Protein AF-A0AAP8HUN8-F1 (afdb_monomer)

Structure (mmCIF, N/CA/C/O backbone):
data_AF-A0AAP8HUN8-F1
#
_entry.id   AF-A0AAP8HUN8-F1
#
loop_
_atom_site.group_PDB
_atom_site.id
_atom_site.type_symbol
_atom_site.label_atom_id
_atom_site.label_alt_id
_atom_site.label_comp_id
_atom_site.label_asym_id
_atom_site.label_entity_id
_atom_site.label_seq_id
_atom_site.pdbx_PDB_ins_code
_atom_site.Cartn_x
_atom_site.Cartn_y
_atom_site.Cartn_z
_atom_site.occupancy
_atom_site.B_iso_or_equiv
_atom_site.auth_seq_id
_atom_sit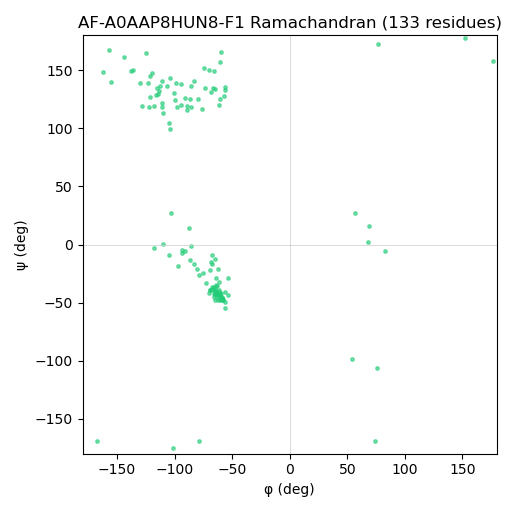e.auth_comp_id
_atom_site.auth_asym_id
_atom_site.auth_atom_id
_atom_site.pdbx_PDB_model_num
ATOM 1 N N . CYS A 1 1 ? 4.956 -9.451 -10.253 1.00 82.62 1 CYS A N 1
ATOM 2 C CA . CYS A 1 1 ? 3.815 -10.378 -10.049 1.00 82.62 1 CYS A CA 1
ATOM 3 C C . CYS A 1 1 ? 4.070 -11.416 -8.952 1.00 82.62 1 CYS A C 1
ATOM 5 O O . CYS A 1 1 ? 3.271 -11.489 -8.029 1.00 82.62 1 CYS A O 1
ATOM 7 N N . GLU A 1 2 ? 5.168 -12.181 -8.997 1.00 84.69 2 GLU A N 1
ATOM 8 C CA . GLU A 1 2 ? 5.462 -13.210 -7.975 1.00 84.69 2 GLU A CA 1
ATOM 9 C C . GLU A 1 2 ? 5.587 -12.654 -6.551 1.00 84.69 2 GLU A C 1
ATOM 11 O O . GLU A 1 2 ? 5.025 -13.237 -5.630 1.00 84.69 2 GLU A O 1
ATOM 16 N N . SER A 1 3 ? 6.245 -11.501 -6.368 1.00 85.62 3 SER A N 1
ATOM 17 C CA . SER A 1 3 ? 6.358 -10.862 -5.047 1.00 85.62 3 SER A CA 1
ATOM 18 C C . SER A 1 3 ? 4.989 -10.541 -4.440 1.00 85.62 3 SER A C 1
ATOM 20 O O . SER A 1 3 ? 4.735 -10.892 -3.294 1.00 85.62 3 SER A O 1
ATOM 22 N N . VAL A 1 4 ? 4.077 -9.960 -5.230 1.00 87.88 4 VAL A N 1
ATOM 23 C CA . VAL A 1 4 ? 2.711 -9.623 -4.788 1.00 87.88 4 VAL A CA 1
ATOM 24 C C . VAL A 1 4 ? 1.916 -10.885 -4.443 1.00 87.88 4 VAL A C 1
ATOM 26 O O . VAL A 1 4 ? 1.221 -10.910 -3.432 1.00 87.88 4 VAL A O 1
ATOM 29 N N . ARG A 1 5 ? 2.064 -11.958 -5.233 1.00 89.75 5 ARG A N 1
ATOM 30 C CA . ARG A 1 5 ? 1.431 -13.254 -4.945 1.00 89.75 5 ARG A CA 1
ATOM 31 C C . ARG A 1 5 ? 1.961 -13.885 -3.657 1.00 89.75 5 ARG A C 1
ATOM 33 O O . ARG A 1 5 ? 1.186 -14.408 -2.878 1.00 89.75 5 ARG A O 1
ATOM 40 N N . ALA A 1 6 ? 3.269 -13.842 -3.417 1.00 89.00 6 ALA A N 1
ATOM 41 C CA . ALA A 1 6 ? 3.839 -14.384 -2.184 1.00 89.00 6 ALA A CA 1
ATOM 42 C C . ALA A 1 6 ? 3.378 -13.589 -0.950 1.00 89.00 6 ALA A C 1
ATOM 44 O O . ALA A 1 6 ? 3.129 -14.156 0.111 1.00 89.00 6 ALA A O 1
ATOM 45 N N . LEU A 1 7 ? 3.240 -12.271 -1.096 1.00 93.12 7 LEU A N 1
ATOM 46 C CA . LEU A 1 7 ? 2.809 -11.400 -0.013 1.00 93.12 7 LEU A CA 1
ATOM 47 C C . LEU A 1 7 ? 1.302 -11.498 0.270 1.00 93.12 7 LEU A C 1
ATOM 49 O O . LEU A 1 7 ? 0.882 -11.223 1.393 1.00 93.12 7 LEU A O 1
ATOM 53 N N . SER A 1 8 ? 0.477 -11.908 -0.699 1.00 91.38 8 SER A N 1
ATOM 54 C CA . SER A 1 8 ? -0.979 -11.952 -0.515 1.00 91.38 8 SER A CA 1
ATOM 55 C C . SER A 1 8 ? -1.425 -12.888 0.601 1.00 91.38 8 SER A C 1
ATOM 57 O O . SER A 1 8 ? -2.398 -12.588 1.292 1.00 91.38 8 SER A O 1
ATOM 59 N N . ASP A 1 9 ? -0.701 -13.981 0.831 1.00 91.62 9 ASP A N 1
ATOM 60 C CA . ASP A 1 9 ? -1.002 -14.927 1.911 1.00 91.62 9 ASP A CA 1
ATOM 61 C C . ASP A 1 9 ? -0.722 -14.304 3.289 1.00 91.62 9 ASP A C 1
ATOM 63 O O . ASP A 1 9 ? -1.506 -14.438 4.236 1.00 91.62 9 ASP A O 1
ATOM 67 N N . ILE A 1 10 ? 0.369 -13.538 3.383 1.00 93.25 10 ILE A N 1
ATOM 68 C CA . ILE A 1 10 ? 0.723 -12.769 4.580 1.00 93.25 10 ILE A CA 1
ATOM 69 C C . ILE A 1 10 ? -0.330 -11.686 4.821 1.00 93.25 10 ILE A C 1
ATOM 71 O O . ILE A 1 10 ? -0.850 -11.574 5.930 1.00 93.25 10 ILE A O 1
ATOM 75 N N . ILE A 1 11 ? -0.698 -10.932 3.782 1.00 94.62 11 ILE A N 1
ATOM 76 C CA . ILE A 1 11 ? -1.738 -9.900 3.863 1.00 94.62 11 ILE A CA 1
ATOM 77 C C . ILE A 1 11 ? -3.061 -10.514 4.321 1.00 94.62 11 ILE A C 1
ATOM 79 O O . ILE A 1 11 ? -3.666 -10.014 5.263 1.00 94.62 11 ILE A O 1
ATOM 83 N N . THR A 1 12 ? -3.476 -11.643 3.749 1.00 94.19 12 THR A N 1
ATOM 84 C CA . THR A 1 12 ? -4.701 -12.350 4.160 1.00 94.19 12 THR A CA 1
ATOM 85 C C . THR A 1 12 ? -4.683 -12.691 5.651 1.00 94.19 12 THR A C 1
ATOM 87 O O . THR A 1 12 ? -5.674 -12.489 6.353 1.00 94.19 12 THR A O 1
ATOM 90 N N . THR A 1 13 ? -3.533 -13.125 6.168 1.00 93.44 13 THR A N 1
ATOM 91 C CA . THR A 1 13 ? -3.358 -13.411 7.598 1.00 93.44 13 THR A CA 1
ATOM 92 C C . THR A 1 13 ? -3.460 -12.143 8.457 1.00 93.44 13 THR A C 1
ATOM 94 O O . THR A 1 13 ? -4.118 -12.157 9.496 1.00 93.44 13 THR A O 1
ATOM 97 N N . VAL A 1 14 ? -2.854 -11.034 8.021 1.00 92.69 14 VAL A N 1
ATOM 98 C CA . VAL A 1 14 ? -2.857 -9.739 8.735 1.00 92.69 14 VAL A CA 1
ATOM 99 C C . VAL A 1 14 ? -4.248 -9.093 8.777 1.00 92.69 14 VAL A C 1
ATOM 101 O O . VAL A 1 14 ? -4.613 -8.462 9.776 1.00 92.69 14 VAL A O 1
ATOM 104 N N . LEU A 1 15 ? -5.027 -9.237 7.702 1.00 93.75 15 LEU A N 1
ATOM 105 C CA . LEU A 1 15 ? -6.380 -8.682 7.594 1.00 93.75 15 LEU A CA 1
ATOM 106 C C . LEU A 1 15 ? -7.419 -9.526 8.343 1.00 93.75 15 LEU A C 1
ATOM 108 O O . LEU A 1 15 ? -8.411 -8.990 8.841 1.00 93.75 15 LEU A O 1
ATOM 112 N N . GLY A 1 16 ? -7.149 -10.822 8.504 1.00 92.81 16 GLY A N 1
ATOM 113 C CA . GLY A 1 16 ? -7.982 -11.747 9.260 1.00 92.81 16 GLY A CA 1
ATOM 114 C C . GLY A 1 16 ? -9.247 -12.183 8.516 1.00 92.81 16 GLY A C 1
ATOM 115 O O . GLY A 1 16 ? -9.613 -11.664 7.466 1.00 92.81 16 GLY A O 1
ATOM 116 N N . ALA A 1 17 ? -9.961 -13.149 9.098 1.00 91.38 17 ALA A N 1
ATOM 117 C CA . ALA A 1 17 ? -11.029 -13.891 8.416 1.00 91.38 17 ALA A CA 1
ATOM 118 C C . ALA A 1 17 ? -12.265 -13.067 8.002 1.00 91.38 17 ALA A C 1
ATOM 120 O O . ALA A 1 17 ? -13.111 -13.567 7.264 1.00 91.38 17 ALA A O 1
ATOM 121 N N . ARG A 1 18 ? -12.414 -11.827 8.488 1.00 93.25 18 ARG A N 1
ATOM 122 C CA . ARG A 1 18 ? -13.561 -10.977 8.131 1.00 93.25 18 ARG A CA 1
ATOM 123 C C . ARG A 1 18 ? -13.377 -10.239 6.806 1.00 93.25 18 ARG A C 1
ATOM 125 O O . ARG A 1 18 ? -14.368 -9.770 6.248 1.00 93.25 18 ARG A O 1
ATOM 132 N N . ILE A 1 19 ? -12.147 -10.152 6.307 1.00 96.75 19 ILE A N 1
ATOM 133 C CA . ILE A 1 19 ? -11.819 -9.413 5.092 1.00 96.75 19 ILE A CA 1
ATOM 134 C C . ILE A 1 19 ? -11.427 -10.398 3.998 1.00 96.75 19 ILE A C 1
ATOM 136 O O . ILE A 1 19 ? -10.489 -11.178 4.142 1.00 96.75 19 ILE A O 1
ATOM 140 N N . CYS A 1 20 ? -12.149 -10.347 2.883 1.00 96.50 20 CYS A N 1
ATOM 141 C CA . CYS A 1 20 ? -11.812 -11.110 1.692 1.00 96.50 20 CYS A CA 1
ATOM 142 C C . CYS A 1 20 ? -10.689 -10.401 0.928 1.00 96.50 20 CYS A C 1
ATOM 144 O O . CYS A 1 20 ? -10.834 -9.234 0.563 1.00 96.50 20 CYS A O 1
ATOM 146 N N . VAL A 1 21 ? -9.589 -11.106 0.662 1.00 97.12 21 VAL A N 1
ATOM 147 C CA . VAL A 1 21 ? -8.484 -10.592 -0.155 1.00 97.12 21 VAL A CA 1
ATOM 148 C C . VAL A 1 21 ? -8.603 -11.145 -1.568 1.00 97.12 21 VAL A C 1
ATOM 150 O O . VAL A 1 21 ? -8.664 -12.356 -1.768 1.00 97.12 21 VAL A O 1
ATOM 153 N N . SER A 1 22 ? -8.642 -10.250 -2.550 1.00 96.94 22 SER A N 1
ATOM 154 C CA . SER A 1 22 ? -8.645 -10.574 -3.976 1.00 96.94 22 SER A CA 1
ATOM 155 C C . SER A 1 22 ? -7.365 -10.048 -4.598 1.00 96.94 22 SER A C 1
ATOM 157 O O . SER A 1 22 ? -6.993 -8.907 -4.344 1.00 96.94 22 SER A O 1
ATOM 159 N N . VAL A 1 23 ? -6.698 -10.854 -5.418 1.00 96.50 23 VAL A N 1
ATOM 160 C CA . VAL A 1 23 ? -5.451 -10.450 -6.072 1.00 96.50 23 VAL A CA 1
ATOM 161 C C . VAL A 1 23 ? -5.561 -10.709 -7.560 1.00 96.50 23 VAL A C 1
ATOM 163 O O . VAL A 1 23 ? -5.725 -11.853 -7.983 1.00 96.50 23 VAL A O 1
ATOM 166 N N . ASN A 1 24 ? -5.441 -9.643 -8.338 1.00 96.62 24 ASN A N 1
ATOM 167 C CA . ASN A 1 24 ? -5.514 -9.675 -9.786 1.00 96.62 24 ASN A CA 1
ATOM 168 C C . ASN A 1 24 ? -4.120 -9.362 -10.327 1.00 96.62 24 ASN A C 1
ATOM 170 O O . ASN A 1 24 ? -3.546 -8.309 -10.054 1.00 96.62 24 ASN A O 1
ATOM 174 N N . LEU A 1 25 ? -3.548 -10.317 -11.052 1.00 94.81 25 LEU A N 1
ATOM 175 C CA . LEU A 1 25 ? -2.207 -10.210 -11.615 1.00 94.81 25 LEU A CA 1
ATOM 176 C C . LEU A 1 25 ? -2.300 -10.362 -13.133 1.00 94.81 25 LEU A C 1
ATOM 178 O O . LEU A 1 25 ? -3.105 -11.170 -13.598 1.00 94.81 25 LEU A O 1
ATOM 182 N N . PRO A 1 26 ? -1.459 -9.652 -13.897 1.00 93.50 26 PRO A N 1
ATOM 183 C CA . PRO A 1 26 ? -1.386 -9.845 -15.331 1.00 93.50 26 PRO A CA 1
ATOM 184 C C . PRO A 1 26 ? -0.751 -11.206 -15.629 1.00 93.50 26 PRO A C 1
ATOM 186 O O . PRO A 1 26 ? 0.106 -11.684 -14.876 1.00 93.50 26 PRO A O 1
ATOM 189 N N . ASP A 1 27 ? -1.136 -11.801 -16.757 1.00 88.88 27 ASP A N 1
ATOM 190 C CA . ASP A 1 27 ? -0.561 -13.069 -17.223 1.00 88.88 27 ASP A CA 1
ATOM 191 C C . ASP A 1 27 ? 0.932 -12.925 -17.556 1.00 88.88 27 ASP A C 1
ATOM 193 O O . ASP A 1 27 ? 1.730 -13.833 -17.321 1.00 88.88 27 ASP A O 1
ATOM 197 N N . ALA A 1 28 ? 1.321 -11.760 -18.084 1.00 89.81 28 ALA A N 1
ATOM 198 C CA . ALA A 1 28 ? 2.706 -11.439 -18.392 1.00 89.81 28 ALA A CA 1
ATOM 199 C C . ALA A 1 28 ? 3.432 -10.861 -17.161 1.00 89.81 28 ALA A C 1
ATOM 201 O O . ALA A 1 28 ? 2.889 -9.993 -16.470 1.00 89.81 28 ALA A O 1
ATOM 202 N N . PRO A 1 29 ? 4.679 -11.285 -16.880 1.00 88.25 29 PRO A N 1
ATOM 203 C CA . PRO A 1 29 ? 5.459 -10.706 -15.799 1.00 88.25 29 PRO A CA 1
ATOM 204 C C . PRO A 1 29 ? 5.814 -9.248 -16.106 1.00 88.25 29 PRO A C 1
ATOM 206 O O . PRO A 1 29 ? 6.286 -8.927 -17.194 1.00 88.25 29 PRO A O 1
ATOM 209 N N . LEU A 1 30 ? 5.647 -8.384 -15.105 1.00 92.44 30 LEU A N 1
ATOM 210 C CA . LEU A 1 30 ? 6.082 -6.989 -15.146 1.00 92.44 30 LEU A CA 1
ATOM 211 C C . LEU A 1 30 ? 7.359 -6.832 -14.306 1.00 92.44 30 LEU A C 1
ATOM 213 O O . LEU A 1 30 ? 7.267 -6.815 -13.073 1.00 92.44 30 LEU A O 1
ATOM 217 N N . PRO A 1 31 ? 8.550 -6.801 -14.932 1.00 90.12 31 PRO A N 1
ATOM 218 C CA . PRO A 1 31 ? 9.800 -6.608 -14.213 1.00 90.12 31 PRO A CA 1
ATOM 219 C C . PRO A 1 31 ? 9.930 -5.154 -13.751 1.00 90.12 31 PRO A C 1
ATOM 221 O O . PRO A 1 31 ? 9.692 -4.222 -14.514 1.00 90.12 31 PRO A O 1
ATOM 224 N N . VAL A 1 32 ? 10.342 -4.975 -12.499 1.00 90.31 32 VAL A N 1
ATOM 225 C CA . VAL A 1 32 ? 10.601 -3.672 -11.875 1.00 90.31 32 VAL A CA 1
ATOM 226 C C . VAL A 1 32 ? 11.897 -3.741 -11.075 1.00 90.31 32 VAL A C 1
ATOM 228 O O . VAL A 1 32 ? 12.254 -4.806 -10.566 1.00 90.31 32 VAL A O 1
ATOM 231 N N . LEU A 1 33 ? 12.595 -2.612 -10.958 1.00 90.31 33 LEU A N 1
ATOM 232 C CA . LEU A 1 33 ? 13.800 -2.482 -10.142 1.00 90.31 33 LEU A CA 1
ATOM 233 C C . LEU A 1 33 ? 13.459 -1.702 -8.869 1.00 90.31 33 LEU A C 1
ATOM 235 O O . LEU A 1 33 ? 13.268 -0.494 -8.923 1.00 90.31 33 LEU A O 1
ATOM 239 N N . LEU A 1 34 ? 13.352 -2.398 -7.738 1.00 91.50 34 LEU A N 1
ATOM 240 C CA . LEU A 1 34 ? 13.034 -1.811 -6.433 1.00 91.50 34 LEU A CA 1
ATOM 241 C C . LEU A 1 34 ? 13.520 -2.713 -5.291 1.00 91.50 34 LEU A C 1
ATOM 243 O O . LEU A 1 34 ? 13.853 -3.882 -5.508 1.00 91.50 34 LEU A O 1
ATOM 247 N N . ASP A 1 35 ? 13.530 -2.187 -4.066 1.00 92.69 35 ASP A N 1
ATOM 248 C CA . ASP A 1 35 ? 13.767 -2.990 -2.865 1.00 92.69 35 ASP A CA 1
ATOM 249 C C . ASP A 1 35 ? 12.508 -3.793 -2.504 1.00 92.69 35 ASP A C 1
ATOM 251 O O . ASP A 1 35 ? 11.459 -3.240 -2.165 1.00 92.69 35 ASP A O 1
ATOM 255 N N . ARG A 1 36 ? 12.620 -5.124 -2.561 1.00 91.75 36 ARG A N 1
ATOM 256 C CA . ARG A 1 36 ? 11.511 -6.038 -2.268 1.00 91.75 36 ARG A CA 1
ATOM 257 C C . ARG A 1 36 ? 10.983 -5.903 -0.838 1.00 91.75 36 ARG A C 1
ATOM 259 O O . ARG A 1 36 ? 9.776 -5.957 -0.639 1.00 91.75 36 ARG A O 1
ATOM 266 N N . THR A 1 37 ? 11.858 -5.717 0.145 1.00 92.38 37 THR A N 1
ATOM 267 C CA . THR A 1 37 ? 11.463 -5.604 1.557 1.00 92.38 37 THR A CA 1
ATOM 268 C C . THR A 1 37 ? 10.674 -4.319 1.792 1.00 92.38 37 THR A C 1
ATOM 270 O O . THR A 1 37 ? 9.699 -4.308 2.549 1.00 92.38 37 THR A O 1
ATOM 273 N N . GLN A 1 38 ? 11.067 -3.231 1.123 1.00 94.25 38 GLN A N 1
ATOM 274 C CA . GLN A 1 38 ? 10.326 -1.973 1.193 1.00 94.25 38 GLN A CA 1
ATOM 275 C C . GLN A 1 38 ? 8.965 -2.069 0.493 1.00 94.25 38 GLN A C 1
ATOM 277 O O . GLN A 1 38 ? 7.982 -1.577 1.047 1.00 94.25 38 GLN A O 1
ATOM 282 N N . LEU A 1 39 ? 8.875 -2.766 -0.647 1.00 94.44 39 LEU A N 1
ATOM 283 C CA . LEU A 1 39 ? 7.589 -3.055 -1.293 1.00 94.44 39 LEU A CA 1
ATOM 284 C C . LEU A 1 39 ? 6.656 -3.842 -0.364 1.00 94.44 39 LEU A C 1
ATOM 286 O O . LEU A 1 39 ? 5.494 -3.468 -0.204 1.00 94.44 39 LEU A O 1
ATOM 290 N N . ASP A 1 40 ? 7.166 -4.899 0.271 1.00 94.69 40 ASP A N 1
ATOM 291 C CA . ASP A 1 40 ? 6.372 -5.734 1.173 1.00 94.69 40 ASP A CA 1
ATOM 292 C C . ASP A 1 40 ? 5.854 -4.914 2.366 1.00 94.69 40 ASP A C 1
ATOM 294 O O . ASP A 1 40 ? 4.670 -4.963 2.706 1.00 94.69 40 ASP A O 1
ATOM 298 N N . THR A 1 41 ? 6.719 -4.078 2.947 1.00 94.12 41 THR A N 1
ATOM 299 C CA . THR A 1 41 ? 6.356 -3.162 4.039 1.00 94.12 41 THR A CA 1
ATOM 300 C C . THR A 1 41 ? 5.300 -2.145 3.601 1.00 94.12 41 THR A C 1
ATOM 302 O O . THR A 1 41 ? 4.338 -1.898 4.330 1.00 94.12 41 THR A O 1
ATOM 305 N N . ALA A 1 42 ? 5.444 -1.572 2.404 1.00 95.19 42 ALA A N 1
ATOM 306 C CA . ALA A 1 42 ? 4.498 -0.605 1.864 1.00 95.19 42 ALA A CA 1
ATOM 307 C C . ALA A 1 42 ? 3.106 -1.226 1.669 1.00 95.19 42 ALA A C 1
ATOM 309 O O . ALA A 1 42 ? 2.112 -0.667 2.133 1.00 95.19 42 ALA A O 1
ATOM 310 N N . LEU A 1 43 ? 3.030 -2.413 1.062 1.00 95.88 43 LEU A N 1
ATOM 311 C CA . LEU A 1 43 ? 1.765 -3.117 0.849 1.00 95.88 43 LEU A CA 1
ATOM 312 C C . LEU A 1 43 ? 1.104 -3.540 2.166 1.00 95.88 43 LEU A C 1
ATOM 314 O O . LEU A 1 43 ? -0.111 -3.402 2.297 1.00 95.88 43 LEU A O 1
ATOM 318 N N . ILE A 1 44 ? 1.877 -3.977 3.167 1.00 95.06 44 ILE A N 1
ATOM 319 C CA . ILE A 1 44 ? 1.346 -4.275 4.507 1.00 95.06 44 ILE A CA 1
ATOM 320 C C . ILE A 1 44 ? 0.771 -3.013 5.161 1.00 95.06 44 ILE A C 1
ATOM 322 O O . ILE A 1 44 ? -0.333 -3.061 5.702 1.00 95.06 44 ILE A O 1
ATOM 326 N N . ASN A 1 45 ? 1.472 -1.877 5.089 1.00 94.50 45 ASN A N 1
ATOM 327 C CA . ASN A 1 45 ? 0.990 -0.613 5.651 1.00 94.50 45 ASN A CA 1
ATOM 328 C C . ASN A 1 45 ? -0.336 -0.172 5.015 1.00 94.50 45 ASN A C 1
ATOM 330 O O . ASN A 1 45 ? -1.254 0.240 5.729 1.00 94.50 45 ASN A O 1
ATOM 334 N N . ILE A 1 46 ? -0.455 -0.282 3.688 1.00 95.56 46 ILE A N 1
ATOM 335 C CA . ILE A 1 46 ? -1.701 0.041 2.982 1.00 95.56 46 ILE A CA 1
ATOM 336 C C . ILE A 1 46 ? -2.806 -0.946 3.379 1.00 95.56 46 ILE A C 1
ATOM 338 O O . ILE A 1 46 ? -3.910 -0.524 3.712 1.00 95.56 46 ILE A O 1
ATOM 342 N N . ALA A 1 47 ? -2.506 -2.246 3.429 1.00 95.31 47 ALA A N 1
ATOM 343 C CA . ALA A 1 47 ? -3.473 -3.275 3.797 1.00 95.31 47 ALA A CA 1
ATOM 344 C C . ALA A 1 47 ? -4.004 -3.090 5.233 1.00 95.31 47 ALA A C 1
ATOM 346 O O . ALA A 1 47 ? -5.206 -3.186 5.468 1.00 95.31 47 ALA A O 1
ATOM 347 N N . VAL A 1 48 ? -3.139 -2.765 6.198 1.00 93.38 48 VAL A N 1
ATOM 348 C CA . VAL A 1 48 ? -3.556 -2.460 7.578 1.00 93.38 48 VAL A CA 1
ATOM 349 C C . VAL A 1 48 ? -4.479 -1.242 7.617 1.00 93.38 48 VAL A C 1
ATOM 351 O O . VAL A 1 48 ? -5.486 -1.267 8.321 1.00 93.38 48 VAL A O 1
ATOM 354 N N . ASN A 1 49 ? -4.189 -0.199 6.836 1.00 93.81 49 ASN A N 1
ATOM 355 C CA . ASN A 1 49 ? -5.078 0.958 6.739 1.00 9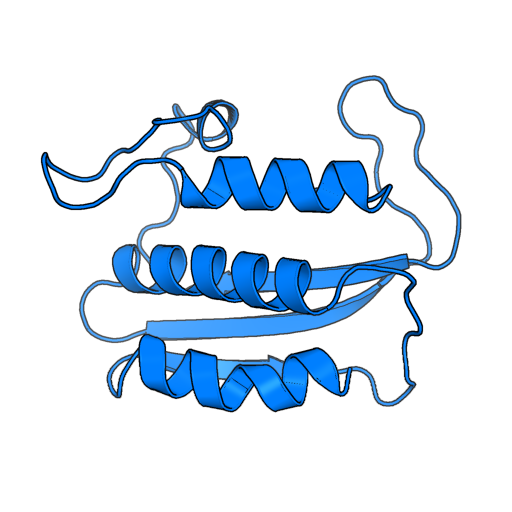3.81 49 ASN A CA 1
ATOM 356 C C . ASN A 1 49 ? -6.435 0.600 6.120 1.00 93.81 49 ASN A C 1
ATOM 358 O O . ASN A 1 49 ? -7.454 1.034 6.649 1.00 93.81 49 ASN A O 1
ATOM 362 N N . ALA A 1 50 ? -6.453 -0.234 5.080 1.00 95.06 50 ALA A N 1
ATOM 363 C CA . ALA A 1 50 ? -7.681 -0.753 4.486 1.00 95.06 50 ALA A CA 1
ATOM 364 C C . ALA A 1 50 ? -8.518 -1.561 5.493 1.00 95.06 50 ALA A C 1
ATOM 366 O O . ALA A 1 50 ? -9.726 -1.365 5.592 1.00 95.06 50 ALA A O 1
ATOM 367 N N . ARG A 1 51 ? -7.889 -2.427 6.303 1.00 93.94 51 ARG A N 1
ATOM 368 C CA . ARG A 1 51 ? -8.583 -3.142 7.390 1.00 93.94 51 ARG A CA 1
ATOM 369 C C . ARG A 1 51 ? -9.219 -2.184 8.375 1.00 93.94 51 ARG A C 1
ATOM 371 O O . ARG A 1 51 ? -10.364 -2.384 8.749 1.00 93.94 51 ARG A O 1
ATOM 378 N N . ASP A 1 52 ? -8.465 -1.187 8.816 1.00 92.38 52 ASP A N 1
ATOM 379 C CA . ASP A 1 52 ? -8.943 -0.253 9.830 1.00 92.38 52 ASP A CA 1
ATOM 380 C C . ASP A 1 52 ? -10.066 0.657 9.285 1.00 92.38 52 ASP A C 1
ATOM 382 O O . ASP A 1 52 ? -10.856 1.177 10.068 1.00 92.38 52 ASP A O 1
ATOM 386 N N . ALA A 1 53 ? -10.159 0.831 7.960 1.00 93.31 53 ALA A N 1
ATOM 387 C CA . ALA A 1 53 ? -11.257 1.530 7.290 1.00 93.31 53 ALA A CA 1
ATOM 388 C C . ALA A 1 53 ? -12.517 0.661 7.099 1.00 93.31 53 ALA A C 1
ATOM 390 O O . ALA A 1 53 ? -13.607 1.205 6.905 1.00 93.31 53 ALA A O 1
ATOM 391 N N . ILE A 1 54 ? -12.386 -0.669 7.136 1.00 95.38 54 ILE A N 1
ATOM 392 C CA . ILE A 1 54 ? -13.494 -1.621 7.010 1.00 95.38 54 ILE A CA 1
ATOM 393 C C . ILE A 1 54 ? -14.074 -1.916 8.396 1.00 95.38 54 ILE A C 1
ATOM 395 O O . ILE A 1 54 ? -13.431 -2.546 9.237 1.00 95.38 54 ILE A O 1
ATOM 399 N N . ASP A 1 55 ? -15.335 -1.542 8.610 1.00 90.7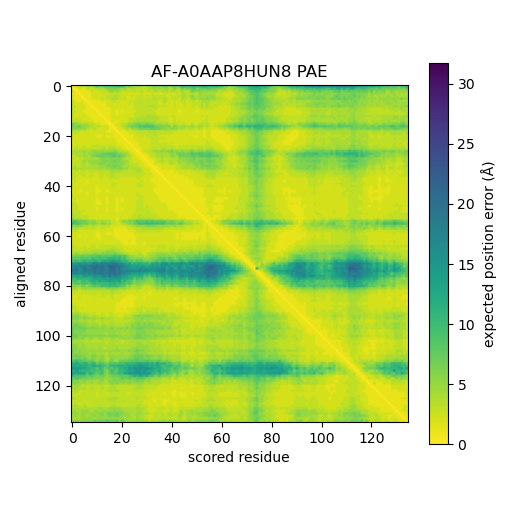5 55 ASP A N 1
ATOM 400 C CA . ASP A 1 55 ? -16.077 -1.959 9.798 1.00 90.75 55 ASP A CA 1
ATOM 401 C C . ASP A 1 55 ? -16.737 -3.329 9.571 1.00 90.75 55 ASP A C 1
ATOM 403 O O . ASP A 1 55 ? -17.563 -3.519 8.676 1.00 90.75 55 ASP A O 1
ATOM 407 N N . GLY A 1 56 ? -16.354 -4.320 10.374 1.00 91.06 56 GLY A N 1
ATOM 408 C CA . GLY A 1 56 ? -16.878 -5.680 10.270 1.00 91.06 56 GLY A CA 1
ATOM 409 C C . GLY A 1 56 ? -16.293 -6.476 9.100 1.00 91.06 56 GLY A C 1
ATOM 410 O O . GLY A 1 56 ? -15.169 -6.973 9.203 1.00 91.06 56 GLY A O 1
ATOM 411 N N . HIS A 1 57 ? -17.094 -6.681 8.049 1.00 95.62 57 HIS A N 1
ATOM 412 C CA . HIS A 1 57 ? -16.769 -7.514 6.886 1.00 95.62 57 HIS A CA 1
ATOM 413 C C . HIS A 1 57 ? -16.574 -6.662 5.638 1.00 95.62 57 HIS A C 1
ATOM 415 O O . HIS A 1 57 ? -17.341 -5.739 5.382 1.00 95.62 57 HIS A O 1
ATOM 421 N N . GLY A 1 58 ? -15.595 -7.019 4.813 1.00 96.56 58 GLY A N 1
ATOM 422 C CA . GLY A 1 58 ? -15.324 -6.271 3.594 1.00 96.56 58 GLY A CA 1
ATOM 423 C C . GLY A 1 58 ? -14.388 -6.994 2.648 1.00 96.56 58 GLY A C 1
ATOM 424 O O . GLY A 1 58 ? -14.086 -8.180 2.813 1.00 96.56 58 GLY A O 1
ATOM 425 N N . LYS A 1 59 ? -13.930 -6.258 1.641 1.00 97.25 59 LYS A N 1
ATOM 426 C CA . LYS A 1 59 ? -13.015 -6.759 0.625 1.00 97.25 59 LYS A CA 1
ATOM 427 C C . LYS A 1 59 ? -11.839 -5.808 0.470 1.00 97.25 59 LYS A C 1
ATOM 429 O O . LYS A 1 59 ? -12.032 -4.598 0.433 1.00 97.25 59 LYS A O 1
ATOM 434 N N . VAL A 1 60 ? -10.648 -6.378 0.326 1.00 97.94 60 VAL A N 1
ATOM 435 C CA . VAL A 1 60 ? -9.450 -5.687 -0.153 1.00 97.94 60 VAL A CA 1
ATOM 436 C C . VAL A 1 60 ? -9.036 -6.332 -1.470 1.00 97.94 60 VAL A C 1
ATOM 438 O O . VAL A 1 60 ? -8.937 -7.556 -1.565 1.00 97.94 60 VAL A O 1
ATOM 441 N N . THR A 1 61 ? -8.829 -5.521 -2.500 1.00 98.00 61 THR A N 1
ATOM 442 C CA . THR A 1 61 ? -8.385 -5.964 -3.824 1.00 98.00 61 THR A CA 1
ATOM 443 C C . THR A 1 61 ? -7.001 -5.394 -4.095 1.00 98.00 61 THR A C 1
ATOM 445 O O . THR A 1 61 ? -6.788 -4.202 -3.894 1.00 98.00 61 THR A O 1
ATOM 448 N N . ILE A 1 62 ? -6.068 -6.252 -4.505 1.00 97.44 62 ILE A N 1
ATOM 449 C CA . ILE A 1 62 ? -4.738 -5.868 -4.974 1.00 97.44 62 ILE A CA 1
ATOM 450 C C . ILE A 1 62 ? -4.693 -6.131 -6.475 1.00 97.44 62 ILE A C 1
ATOM 452 O O . ILE A 1 62 ? -4.732 -7.285 -6.902 1.00 97.44 62 ILE A O 1
ATOM 456 N N . ASP A 1 63 ? -4.598 -5.069 -7.258 1.00 97.38 63 ASP A N 1
ATOM 457 C CA . ASP A 1 63 ? -4.502 -5.121 -8.711 1.00 97.38 63 ASP A CA 1
ATOM 458 C C . ASP A 1 63 ? -3.082 -4.776 -9.146 1.00 97.38 63 ASP A C 1
ATOM 460 O O . ASP A 1 63 ? -2.465 -3.842 -8.630 1.00 97.38 63 ASP A O 1
ATOM 464 N N . VAL A 1 64 ? -2.555 -5.544 -10.096 1.00 96.12 64 VAL A N 1
ATOM 465 C CA . VAL A 1 64 ? -1.299 -5.241 -10.777 1.00 96.12 64 VAL A CA 1
ATOM 466 C C . VAL A 1 64 ? -1.579 -5.137 -12.266 1.00 96.12 64 VAL A C 1
ATOM 468 O O . VAL A 1 64 ? -2.121 -6.064 -12.863 1.00 96.12 64 VAL A O 1
ATOM 471 N N . GLU A 1 65 ? -1.174 -4.036 -12.884 1.00 95.25 65 GLU A N 1
ATOM 472 C CA . GLU A 1 65 ? -1.359 -3.832 -14.319 1.00 95.25 65 GLU A CA 1
ATOM 473 C C . GLU A 1 65 ? -0.183 -3.091 -14.951 1.00 95.25 65 GLU A C 1
ATOM 475 O O . GLU A 1 65 ? 0.628 -2.458 -14.271 1.00 95.25 65 GLU A O 1
ATOM 480 N N . GLN A 1 66 ? -0.074 -3.192 -16.276 1.00 94.50 66 GLN A N 1
ATOM 481 C CA . GLN A 1 66 ? 0.881 -2.399 -17.034 1.00 94.50 66 GLN A CA 1
ATOM 482 C C . GLN A 1 66 ? 0.218 -1.100 -17.483 1.00 94.50 66 GLN A C 1
ATOM 484 O O . GLN A 1 66 ? -0.787 -1.129 -18.189 1.00 94.50 66 GLN A O 1
ATOM 489 N N . LEU A 1 67 ? 0.845 0.028 -17.168 1.00 92.38 67 LEU A N 1
ATOM 490 C CA . LEU A 1 67 ? 0.474 1.328 -17.712 1.00 92.38 67 LEU A CA 1
ATOM 491 C C . LEU A 1 67 ? 1.475 1.757 -18.783 1.00 92.38 67 LEU A C 1
ATOM 493 O O . LEU A 1 67 ? 2.677 1.535 -18.657 1.00 92.38 67 LEU A O 1
ATOM 497 N N . THR A 1 68 ? 0.980 2.411 -19.834 1.00 90.38 68 THR A N 1
ATOM 498 C CA . THR A 1 68 ? 1.813 3.020 -20.891 1.00 90.38 68 THR A CA 1
ATOM 499 C C . THR A 1 68 ? 2.167 4.483 -20.605 1.00 90.38 68 THR A C 1
ATOM 501 O O . THR A 1 68 ? 2.903 5.130 -21.360 1.00 90.38 68 THR A O 1
ATOM 504 N N . SER A 1 69 ? 1.599 5.038 -19.536 1.00 88.62 69 SER A N 1
ATOM 505 C CA . SER A 1 69 ? 1.880 6.386 -19.065 1.00 88.62 69 SER A CA 1
ATOM 506 C C . SER A 1 69 ? 1.427 6.571 -17.626 1.00 88.62 69 SER A C 1
ATOM 508 O O . SER A 1 69 ? 0.395 6.027 -17.239 1.00 88.62 69 SER A O 1
ATOM 510 N N . VAL A 1 70 ? 2.137 7.422 -16.893 1.00 84.31 70 VAL A N 1
ATOM 511 C CA . VAL A 1 70 ? 1.698 7.952 -15.599 1.00 84.31 70 VAL A CA 1
ATOM 512 C C . VAL A 1 70 ? 1.143 9.365 -15.826 1.00 84.31 70 VAL A C 1
ATOM 514 O O . VAL A 1 70 ? 1.795 10.164 -16.515 1.00 84.31 70 VAL A O 1
ATOM 517 N N . PRO A 1 71 ? -0.065 9.684 -15.321 1.00 79.19 71 PRO A N 1
ATOM 518 C CA . PRO A 1 71 ? -0.657 11.009 -15.476 1.00 79.19 71 PRO A CA 1
ATOM 519 C C . PRO A 1 71 ? 0.213 12.101 -14.841 1.00 79.19 71 PRO A C 1
ATOM 521 O O . PRO A 1 71 ? 1.021 11.848 -13.951 1.00 79.19 71 PRO A O 1
ATOM 524 N N . SER A 1 72 ? 0.044 13.339 -15.307 1.00 74.12 72 SER A N 1
ATOM 525 C CA . SER A 1 72 ? 0.720 14.495 -14.714 1.00 74.12 72 SER A CA 1
ATOM 526 C C . SER A 1 72 ? 0.293 14.671 -13.261 1.00 74.12 72 SER A C 1
ATOM 528 O O . SER A 1 72 ? -0.886 14.921 -12.994 1.00 74.12 72 SER A O 1
ATOM 530 N N . VAL A 1 73 ? 1.248 14.618 -12.337 1.00 70.62 73 VAL A N 1
ATOM 531 C CA . VAL A 1 73 ? 1.007 14.941 -10.930 1.00 70.62 73 VAL A CA 1
ATOM 532 C C . VAL A 1 73 ? 1.442 16.381 -10.671 1.00 70.62 73 VAL A C 1
ATOM 534 O O . VAL A 1 73 ? 2.607 16.748 -10.843 1.00 70.62 73 VAL A O 1
ATOM 537 N N . ARG A 1 74 ? 0.481 17.221 -10.266 1.00 69.00 74 ARG A N 1
ATOM 538 C CA . ARG A 1 74 ? 0.656 18.661 -9.997 1.00 69.00 74 ARG A CA 1
ATOM 539 C C . ARG A 1 74 ? 1.274 19.429 -11.179 1.00 69.00 74 ARG A C 1
ATOM 541 O O . ARG A 1 74 ? 0.559 19.814 -12.094 1.00 69.00 74 ARG A O 1
ATOM 548 N N . PHE A 1 75 ? 2.587 19.670 -11.133 1.00 61.06 75 PHE A N 1
ATOM 549 C CA . PHE A 1 75 ? 3.350 20.474 -12.098 1.00 61.06 75 PHE A CA 1
ATOM 550 C C . PHE A 1 75 ? 4.296 19.636 -12.973 1.00 61.06 75 PHE A C 1
ATOM 552 O O . PHE A 1 75 ? 5.013 20.194 -13.803 1.00 61.06 75 PHE A O 1
ATOM 559 N N . ALA A 1 76 ? 4.333 18.313 -12.787 1.00 69.56 76 ALA A N 1
ATOM 560 C CA . ALA A 1 76 ? 5.160 17.421 -13.590 1.00 69.56 76 ALA A CA 1
ATOM 561 C C . ALA A 1 76 ? 4.455 17.050 -14.902 1.00 69.56 76 ALA A C 1
ATOM 563 O O . ALA A 1 76 ? 3.246 16.810 -14.934 1.00 69.56 76 ALA A O 1
ATOM 564 N N . ALA A 1 77 ? 5.219 16.981 -15.993 1.00 74.25 77 ALA A N 1
ATOM 565 C CA . ALA A 1 77 ? 4.709 16.476 -17.262 1.00 74.25 77 ALA A CA 1
ATOM 566 C C . ALA A 1 77 ? 4.359 14.977 -17.145 1.00 74.25 77 ALA A C 1
ATOM 568 O O . ALA A 1 77 ? 5.027 14.261 -16.397 1.00 74.25 77 ALA A O 1
ATOM 569 N N . PRO A 1 78 ? 3.358 14.478 -17.897 1.00 80.12 78 PRO A N 1
ATOM 570 C CA . PRO A 1 78 ? 3.054 13.052 -17.941 1.00 80.12 78 PRO A CA 1
ATOM 571 C C . PRO A 1 78 ? 4.283 12.241 -18.358 1.00 80.12 78 PRO A C 1
ATOM 573 O O . PRO A 1 78 ? 4.938 12.561 -19.356 1.00 80.12 78 PRO A O 1
ATOM 576 N N . MET A 1 79 ? 4.570 11.166 -17.630 1.00 83.00 79 MET A N 1
ATOM 577 C CA . MET A 1 79 ? 5.656 10.257 -17.983 1.00 83.00 79 MET A CA 1
ATOM 578 C C . MET A 1 79 ? 5.126 9.210 -18.959 1.00 83.00 79 MET A C 1
ATOM 580 O O . MET A 1 79 ? 4.138 8.534 -18.678 1.00 83.00 79 MET A O 1
ATOM 584 N N . LYS A 1 80 ? 5.774 9.068 -20.118 1.00 87.50 80 LYS A N 1
ATOM 585 C CA . LYS A 1 80 ? 5.476 8.008 -21.092 1.00 87.50 80 LYS A CA 1
ATOM 586 C C . LYS A 1 80 ? 6.476 6.872 -20.933 1.00 87.50 80 LYS A C 1
ATOM 588 O O . LYS A 1 80 ? 7.666 7.128 -20.778 1.00 87.50 80 LYS A O 1
ATOM 593 N N . GLY A 1 81 ? 5.999 5.638 -21.015 1.00 87.06 81 GLY A N 1
ATOM 594 C CA . GLY A 1 81 ? 6.827 4.451 -20.819 1.00 87.06 81 GLY A CA 1
ATOM 595 C C . GLY A 1 81 ? 6.008 3.280 -20.300 1.00 87.06 81 GLY A C 1
ATOM 596 O O . GLY A 1 81 ? 4.814 3.414 -20.066 1.00 87.06 81 GLY A O 1
ATOM 597 N N . ASN A 1 82 ? 6.650 2.130 -20.124 1.00 90.19 82 ASN A N 1
ATOM 598 C CA . ASN A 1 82 ? 6.005 0.981 -19.501 1.00 90.19 82 ASN A CA 1
ATOM 599 C C . ASN A 1 82 ? 6.218 1.060 -17.991 1.00 90.19 82 ASN A C 1
ATOM 601 O O . ASN A 1 82 ? 7.356 1.030 -17.526 1.00 90.19 82 ASN A O 1
ATOM 605 N N . PHE A 1 83 ? 5.124 1.137 -17.247 1.00 91.50 83 PHE A N 1
ATOM 606 C CA . PHE A 1 83 ? 5.112 1.160 -15.791 1.00 91.50 83 PHE A CA 1
ATOM 607 C C . PHE A 1 83 ? 4.322 -0.037 -15.277 1.00 91.50 83 PHE A C 1
ATOM 609 O O . PHE A 1 83 ? 3.356 -0.460 -15.909 1.00 91.50 83 PHE A O 1
ATOM 616 N N . ALA A 1 84 ? 4.712 -0.562 -14.120 1.00 93.44 84 ALA A N 1
ATOM 617 C CA . ALA A 1 84 ? 3.857 -1.457 -13.355 1.00 93.44 84 ALA A CA 1
ATOM 618 C C . ALA A 1 84 ? 3.093 -0.620 -12.327 1.00 93.44 84 ALA A C 1
ATOM 620 O O . ALA A 1 84 ? 3.714 0.034 -11.490 1.00 93.44 84 ALA A O 1
ATOM 621 N N . ALA A 1 85 ? 1.767 -0.639 -12.393 1.00 94.12 85 ALA A N 1
ATOM 622 C CA . ALA A 1 85 ? 0.915 -0.068 -11.365 1.00 94.12 85 ALA A CA 1
ATOM 623 C C . ALA A 1 85 ? 0.512 -1.160 -10.379 1.00 94.12 85 ALA A C 1
ATOM 625 O O . ALA A 1 85 ? 0.209 -2.285 -10.780 1.00 94.12 85 ALA A O 1
ATOM 626 N N . ILE A 1 86 ? 0.527 -0.818 -9.092 1.00 95.25 86 ILE A N 1
ATOM 627 C CA . ILE A 1 86 ? -0.022 -1.652 -8.029 1.00 95.25 86 ILE A CA 1
ATOM 628 C C . ILE A 1 86 ? -1.080 -0.820 -7.319 1.00 95.25 86 ILE A C 1
ATOM 630 O O . ILE A 1 86 ? -0.764 0.220 -6.741 1.00 95.25 86 ILE A O 1
ATOM 634 N N . SER A 1 87 ? -2.323 -1.277 -7.355 1.00 95.94 87 SER A N 1
ATOM 635 C CA . SER A 1 87 ? -3.448 -0.619 -6.700 1.00 95.94 87 SER A CA 1
ATOM 636 C C . SER A 1 87 ? -3.955 -1.488 -5.561 1.00 95.94 87 SER A C 1
ATOM 638 O O . SER A 1 87 ? -4.095 -2.698 -5.711 1.00 95.94 87 SER A O 1
ATOM 640 N N . VAL A 1 88 ? -4.231 -0.868 -4.415 1.00 96.69 88 VAL A N 1
ATOM 641 C CA . VAL A 1 88 ? -4.903 -1.518 -3.288 1.00 96.69 88 VAL A CA 1
ATOM 642 C C . VAL A 1 88 ? -6.207 -0.774 -3.051 1.00 96.69 88 VAL A C 1
ATOM 644 O O . VAL A 1 88 ? -6.197 0.427 -2.792 1.00 96.69 88 VAL A O 1
ATOM 647 N N . SER A 1 89 ? -7.328 -1.473 -3.180 1.00 97.56 89 SER A N 1
ATOM 648 C CA . SER A 1 89 ? -8.669 -0.906 -3.027 1.00 97.56 89 SER A CA 1
ATOM 649 C C . SER A 1 89 ? -9.437 -1.648 -1.950 1.00 97.56 89 SER A C 1
ATOM 651 O O . SER A 1 89 ? -9.396 -2.876 -1.896 1.00 97.56 89 SER A O 1
ATOM 653 N N . ASP A 1 90 ? -10.172 -0.918 -1.123 1.00 97.50 90 ASP A N 1
ATOM 654 C CA . ASP A 1 90 ? -10.984 -1.477 -0.050 1.00 97.50 90 ASP A CA 1
ATOM 655 C C . ASP A 1 90 ? -12.450 -1.044 -0.142 1.00 97.50 90 ASP A C 1
ATOM 657 O O . ASP A 1 90 ? -12.812 -0.143 -0.897 1.00 97.50 90 ASP A O 1
ATOM 661 N N . THR A 1 91 ? -13.311 -1.739 0.599 1.00 97.69 91 THR A N 1
ATOM 662 C CA . THR A 1 91 ? -14.745 -1.426 0.715 1.00 97.69 91 THR A CA 1
ATOM 663 C C . THR A 1 91 ? -15.073 -0.737 2.041 1.00 97.69 91 THR A C 1
ATOM 665 O O . THR A 1 91 ? -16.163 -0.936 2.579 1.00 97.69 91 THR A O 1
ATOM 668 N N . GLY A 1 92 ? -14.104 -0.032 2.625 1.00 96.00 92 GLY A N 1
ATOM 669 C CA . GLY A 1 92 ? -14.248 0.674 3.887 1.00 96.00 92 GLY A CA 1
ATOM 670 C C . GLY A 1 92 ? -14.983 2.006 3.750 1.00 96.00 92 GLY A C 1
ATOM 671 O O . GLY A 1 92 ? -15.560 2.336 2.714 1.00 96.00 92 GLY A O 1
ATOM 672 N N . ALA A 1 93 ? -14.945 2.797 4.820 1.00 94.62 93 ALA A N 1
ATOM 673 C CA . ALA A 1 93 ? -15.624 4.093 4.900 1.00 94.62 93 ALA A CA 1
ATOM 674 C C . ALA A 1 93 ? -15.041 5.179 3.967 1.00 94.62 93 ALA A C 1
ATOM 676 O O . ALA A 1 93 ? -15.635 6.248 3.824 1.00 94.62 93 ALA A O 1
ATOM 677 N N . GLY A 1 94 ? -13.894 4.914 3.334 1.00 93.75 94 GLY A N 1
ATOM 678 C CA . GLY A 1 94 ? -13.174 5.877 2.507 1.00 93.75 94 GLY A CA 1
ATOM 679 C C . GLY A 1 94 ? -12.448 6.951 3.322 1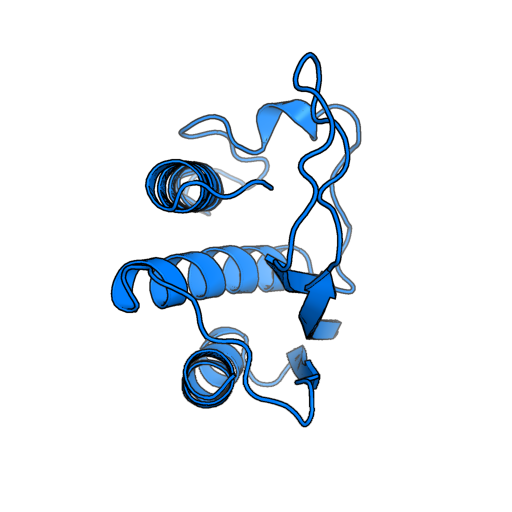.00 93.75 94 GLY A C 1
ATOM 680 O O . GLY A 1 94 ? -12.293 6.853 4.541 1.00 93.75 94 GLY A O 1
ATOM 681 N N . ILE A 1 95 ? -11.968 7.978 2.622 1.00 93.88 95 ILE A N 1
ATOM 682 C CA . ILE A 1 95 ? -11.217 9.099 3.200 1.00 93.88 95 ILE A CA 1
ATOM 683 C C . ILE A 1 95 ? -12.058 10.367 3.059 1.00 93.88 95 ILE A C 1
ATOM 685 O O . ILE A 1 95 ? -12.565 10.658 1.975 1.00 93.88 95 ILE A O 1
ATOM 689 N N . ASP A 1 96 ? -12.187 11.134 4.143 1.00 94.12 96 ASP A N 1
ATOM 690 C CA . ASP A 1 96 ? -12.833 12.447 4.103 1.00 94.12 96 ASP A CA 1
ATOM 691 C C . ASP A 1 96 ? -12.066 13.376 3.133 1.00 94.12 96 ASP A C 1
ATOM 693 O O . ASP A 1 96 ? -10.855 13.563 3.302 1.00 94.12 96 ASP A O 1
ATOM 697 N N . PRO A 1 97 ? -12.730 13.984 2.129 1.00 93.56 97 PRO A N 1
ATOM 698 C CA . PRO A 1 97 ? -12.080 14.853 1.149 1.00 93.56 97 PRO A CA 1
ATOM 699 C C . PRO A 1 97 ? -11.254 15.991 1.761 1.00 93.56 97 PRO A C 1
ATOM 701 O O . PRO A 1 97 ? -10.263 16.411 1.171 1.00 93.56 97 PRO A O 1
ATOM 704 N N . SER A 1 98 ? -11.626 16.475 2.950 1.00 93.69 98 SER A N 1
ATOM 705 C CA . SER A 1 98 ? -10.922 17.558 3.648 1.00 93.69 98 SER A CA 1
ATOM 706 C C . SER A 1 98 ? -9.518 17.183 4.130 1.00 93.69 98 SER A C 1
ATOM 708 O O . SER A 1 98 ? -8.724 18.072 4.444 1.00 93.69 98 SER A O 1
ATOM 710 N N . VAL A 1 99 ? -9.192 15.886 4.190 1.00 92.75 99 VAL A N 1
ATOM 711 C CA . VAL A 1 99 ? -7.897 15.398 4.683 1.00 92.75 99 VAL A CA 1
ATOM 712 C C . VAL A 1 99 ? -7.077 14.637 3.646 1.00 92.75 99 VAL A C 1
ATOM 714 O O . VAL A 1 99 ? -5.946 14.268 3.952 1.00 92.75 99 VAL A O 1
ATOM 717 N N . VAL A 1 100 ? -7.598 14.431 2.430 1.00 92.00 100 VAL A N 1
ATOM 718 C CA . VAL A 1 100 ? -6.933 13.651 1.365 1.00 92.00 100 VAL A CA 1
ATOM 719 C C . VAL A 1 100 ? -5.517 14.154 1.086 1.00 92.00 100 VAL A C 1
ATOM 721 O O . VAL A 1 100 ? -4.587 13.357 1.027 1.00 92.00 100 VAL A O 1
ATOM 724 N N . ASP A 1 101 ? -5.315 15.470 1.017 1.00 90.06 101 ASP A N 1
ATOM 725 C CA . ASP A 1 101 ? -3.997 16.055 0.730 1.00 90.06 101 ASP A CA 1
ATOM 726 C C . ASP A 1 101 ? -2.965 15.847 1.851 1.00 90.06 101 ASP A C 1
ATOM 728 O O . ASP A 1 101 ? -1.766 16.027 1.637 1.00 90.06 101 ASP A O 1
ATOM 732 N N . ARG A 1 102 ? -3.423 15.467 3.048 1.00 92.56 102 ARG A N 1
ATOM 733 C CA . ARG A 1 102 ? -2.606 15.352 4.260 1.00 92.56 102 ARG A CA 1
ATOM 734 C C . ARG A 1 102 ? -2.289 13.914 4.643 1.00 92.56 102 ARG A C 1
ATOM 736 O O . ARG A 1 102 ? -1.467 13.697 5.525 1.00 92.56 102 ARG A O 1
ATOM 743 N N . ILE A 1 103 ? -2.896 12.918 3.994 1.00 94.06 103 ILE A N 1
ATOM 744 C CA . ILE A 1 103 ? -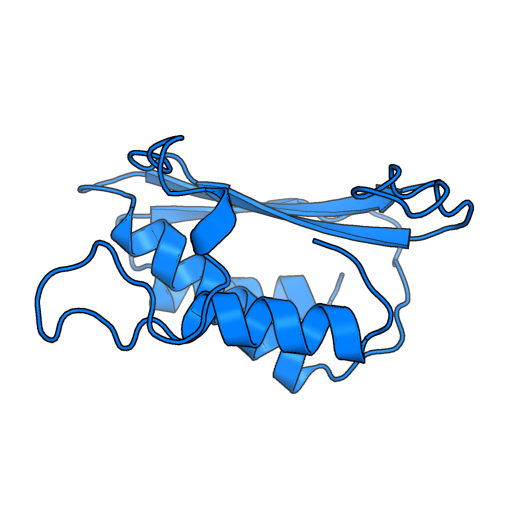2.760 11.507 4.398 1.00 94.06 103 ILE A CA 1
ATOM 745 C C . ILE A 1 103 ? -1.324 10.977 4.308 1.00 94.06 103 ILE A C 1
ATOM 747 O O . ILE A 1 103 ? -0.993 9.993 4.964 1.00 94.06 103 ILE A O 1
ATOM 751 N N . PHE A 1 104 ? -0.472 11.633 3.518 1.00 93.19 104 PHE A N 1
ATOM 752 C CA . PHE A 1 104 ? 0.946 11.306 3.385 1.00 93.19 104 PHE A CA 1
ATOM 753 C C . PHE A 1 104 ? 1.855 12.122 4.325 1.00 93.19 104 PHE A C 1
ATOM 755 O O . PHE A 1 104 ? 3.059 11.863 4.370 1.00 93.19 104 PHE A O 1
ATOM 762 N N . GLU A 1 105 ? 1.318 13.086 5.085 1.00 93.19 105 GLU A N 1
ATOM 763 C CA . GLU A 1 105 ? 2.083 13.845 6.082 1.00 93.19 105 GLU A CA 1
ATOM 764 C C . GLU A 1 105 ? 2.553 12.914 7.218 1.00 93.19 105 GLU A C 1
ATOM 766 O O . GLU A 1 105 ? 1.757 12.133 7.750 1.00 93.19 105 GLU A O 1
ATOM 771 N N . PRO A 1 106 ? 3.826 12.992 7.647 1.00 92.69 106 PRO A N 1
ATOM 772 C CA . PRO A 1 106 ? 4.300 12.226 8.793 1.00 92.69 106 PRO A CA 1
ATOM 773 C C . PRO A 1 106 ? 3.470 12.502 10.052 1.00 92.69 106 PRO A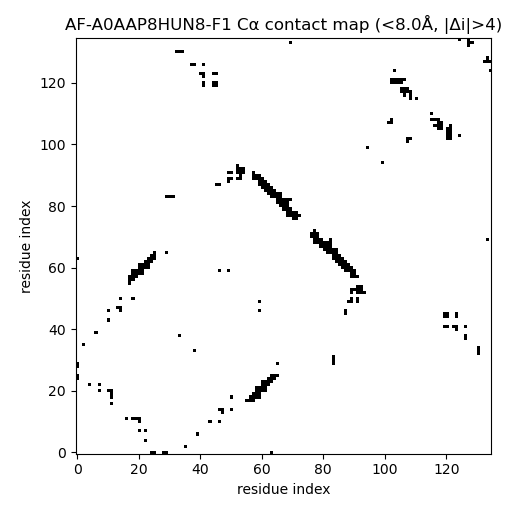 C 1
ATOM 775 O O . PRO A 1 106 ? 3.205 13.656 10.388 1.00 92.69 106 PRO A O 1
ATOM 778 N N . PHE A 1 107 ? 3.111 11.436 10.772 1.00 91.94 107 PHE A N 1
ATOM 779 C CA . PHE A 1 107 ? 2.312 11.456 12.008 1.00 91.94 107 PHE A CA 1
ATOM 780 C C . PHE A 1 107 ? 0.848 11.886 11.841 1.00 91.94 107 PHE A C 1
ATOM 782 O O . PHE A 1 107 ? 0.112 11.920 12.830 1.00 91.94 107 PHE A O 1
ATOM 789 N N . PHE A 1 108 ? 0.387 12.170 10.621 1.00 92.00 108 PHE A N 1
ATOM 790 C CA . PHE A 1 108 ? -1.022 12.451 10.387 1.00 92.00 108 PHE A CA 1
ATOM 791 C C . PHE A 1 108 ? -1.869 11.189 10.604 1.00 92.00 108 PHE A C 1
ATOM 793 O O . PHE A 1 108 ? -1.565 10.107 10.100 1.00 92.00 108 PHE A O 1
ATOM 800 N N . THR A 1 109 ? -2.945 11.313 11.380 1.00 91.31 109 THR A N 1
ATOM 801 C CA . THR A 1 109 ? -3.888 10.220 11.635 1.00 91.31 109 THR A CA 1
ATOM 802 C C . THR A 1 109 ? -5.260 10.772 12.010 1.00 91.31 109 THR A C 1
ATOM 804 O O . THR A 1 109 ? -5.365 11.738 12.762 1.00 91.31 109 THR A O 1
ATOM 807 N N . THR A 1 110 ? -6.319 10.138 11.508 1.00 90.38 110 THR A N 1
ATOM 808 C CA . THR A 1 110 ? -7.711 10.356 11.948 1.00 90.38 110 THR A CA 1
ATOM 809 C C . THR A 1 110 ? -8.134 9.366 13.036 1.00 90.38 110 THR A C 1
ATOM 811 O O . THR A 1 110 ? -9.213 9.490 13.613 1.00 90.38 110 THR A O 1
ATOM 814 N N . LYS A 1 111 ? -7.284 8.375 13.333 1.00 86.75 111 LYS A N 1
ATOM 815 C CA . LYS A 1 111 ? -7.522 7.359 14.362 1.00 86.75 111 LYS A CA 1
ATOM 816 C C . LYS A 1 111 ? -7.328 7.961 15.758 1.00 86.75 111 LYS A C 1
ATOM 818 O O . LYS A 1 111 ? -6.532 8.881 15.941 1.00 86.75 111 LYS A O 1
ATOM 823 N N . GLY A 1 112 ? -8.026 7.404 16.749 1.00 85.19 112 GLY A N 1
ATOM 824 C CA . GLY A 1 112 ? -7.900 7.812 18.151 1.00 85.19 112 GLY A CA 1
ATOM 825 C C . GLY A 1 112 ? -6.484 7.639 18.719 1.00 85.19 112 GLY A C 1
ATOM 826 O O . GLY A 1 112 ? -5.635 6.944 18.154 1.00 85.19 112 GLY A O 1
ATOM 827 N N . VAL A 1 113 ? -6.228 8.260 19.872 1.00 83.69 113 VAL A N 1
ATOM 828 C CA . VAL A 1 113 ? -4.922 8.201 20.549 1.00 83.69 113 VAL A CA 1
ATOM 829 C C . VAL A 1 113 ? -4.528 6.746 20.826 1.00 83.69 113 VAL A C 1
ATOM 831 O O . VAL A 1 113 ? -5.297 5.987 21.408 1.00 83.69 113 VAL A O 1
ATOM 834 N N . GLY A 1 114 ? -3.320 6.361 20.404 1.00 80.44 114 GLY A N 1
ATOM 835 C CA . GLY A 1 114 ? -2.787 5.005 20.581 1.00 80.44 114 GLY A CA 1
ATOM 836 C C . GLY A 1 114 ? -3.242 3.979 19.536 1.00 80.44 114 GLY A C 1
ATOM 837 O O . GLY A 1 114 ? -2.709 2.874 19.523 1.00 80.44 114 GLY A O 1
ATOM 838 N N . ALA A 1 115 ? -4.160 4.330 18.627 1.00 79.19 115 ALA A N 1
ATOM 839 C CA . ALA A 1 115 ? -4.641 3.431 17.570 1.00 79.19 115 ALA A CA 1
ATOM 840 C C . ALA A 1 115 ? -3.765 3.438 16.298 1.00 79.19 115 ALA A C 1
ATOM 842 O O . ALA A 1 115 ? -4.036 2.711 15.344 1.00 79.19 115 ALA A O 1
ATOM 843 N N . GLY A 1 116 ? -2.709 4.255 16.261 1.00 80.38 116 GLY A N 1
ATOM 844 C CA . GLY A 1 116 ? -1.750 4.300 15.161 1.00 80.38 116 GLY A CA 1
ATOM 845 C C . GLY A 1 116 ? -0.697 5.389 15.352 1.00 80.38 116 GLY A C 1
ATOM 846 O O . GLY A 1 116 ? -0.914 6.356 16.077 1.00 80.38 116 GLY A O 1
ATOM 847 N N . THR A 1 117 ? 0.451 5.232 14.693 1.00 84.81 117 THR A N 1
ATOM 848 C CA . THR A 1 117 ? 1.561 6.203 14.732 1.00 84.81 117 THR A CA 1
ATOM 849 C C . THR A 1 117 ? 1.430 7.317 13.692 1.00 84.81 117 THR A C 1
ATOM 851 O O . THR A 1 117 ? 2.175 8.288 13.750 1.00 84.81 117 THR A O 1
ATOM 854 N N . GLY A 1 118 ? 0.535 7.159 12.709 1.00 88.50 118 GLY A N 1
ATOM 855 C CA . GLY A 1 118 ? 0.424 8.065 11.561 1.00 88.50 118 GLY A CA 1
ATOM 856 C C . GLY A 1 118 ? 1.614 8.004 10.594 1.00 88.50 118 GLY A C 1
ATOM 857 O O . GLY A 1 118 ? 1.801 8.908 9.792 1.00 88.50 118 GLY A O 1
ATOM 858 N N . LEU A 1 119 ? 2.456 6.964 10.668 1.00 91.06 119 LEU A N 1
ATOM 859 C CA . LEU A 1 119 ? 3.654 6.853 9.822 1.00 91.06 119 LEU A CA 1
ATOM 860 C C . LEU A 1 119 ? 3.460 5.990 8.568 1.00 91.06 119 LEU A C 1
ATOM 862 O O . LEU A 1 119 ? 4.227 6.133 7.619 1.00 91.06 119 LEU A O 1
ATOM 866 N N . GLY A 1 120 ? 2.434 5.134 8.524 1.00 91.81 120 GLY A N 1
ATOM 867 C CA . GLY A 1 120 ? 2.292 4.113 7.479 1.00 91.81 120 GLY A CA 1
ATOM 868 C C . GLY A 1 120 ? 2.301 4.674 6.054 1.00 91.81 120 GLY A C 1
ATOM 869 O O . GLY A 1 120 ? 3.137 4.277 5.245 1.00 91.81 120 GLY A O 1
ATOM 870 N N . LEU A 1 121 ? 1.424 5.638 5.751 1.00 93.94 121 LEU A N 1
ATOM 871 C CA . LEU A 1 121 ? 1.338 6.231 4.409 1.00 93.94 121 LEU A CA 1
ATOM 872 C C . LEU A 1 121 ? 2.521 7.152 4.083 1.00 93.94 121 LEU A C 1
ATOM 874 O O . LEU A 1 121 ? 2.975 7.163 2.944 1.00 93.94 121 LEU A O 1
ATOM 878 N N . SER A 1 122 ? 3.090 7.854 5.069 1.00 93.69 122 SER A N 1
ATOM 879 C CA . SER A 1 122 ? 4.314 8.641 4.846 1.00 93.69 122 SER A CA 1
ATOM 880 C C . SER A 1 122 ? 5.513 7.766 4.444 1.00 93.69 122 SER A C 1
ATOM 882 O O . SER A 1 122 ? 6.306 8.151 3.587 1.00 93.69 122 SER A O 1
ATOM 884 N N . GLN A 1 123 ? 5.619 6.555 5.005 1.00 94.12 123 GLN A N 1
ATOM 885 C CA . GLN A 1 123 ? 6.656 5.584 4.646 1.00 94.12 123 GLN A CA 1
ATOM 886 C C . 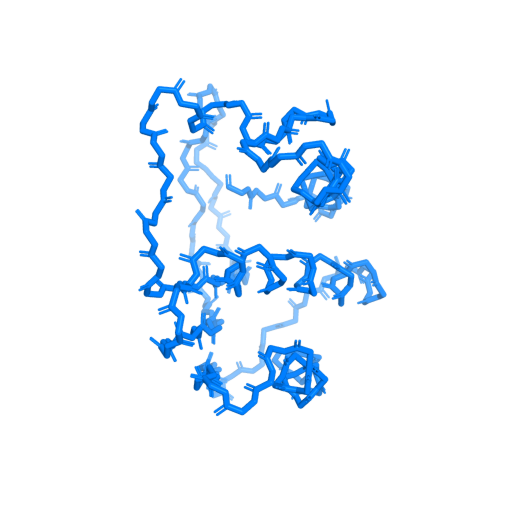GLN A 1 123 ? 6.429 5.009 3.246 1.00 94.12 123 GLN A C 1
ATOM 888 O O . GLN A 1 123 ? 7.382 4.897 2.479 1.00 94.12 123 GLN A O 1
ATOM 893 N N . VAL A 1 124 ? 5.174 4.694 2.899 1.00 94.88 124 VAL A N 1
ATOM 894 C CA . VAL A 1 124 ? 4.789 4.270 1.541 1.00 94.88 124 VAL A CA 1
ATOM 895 C C . VAL A 1 124 ? 5.197 5.334 0.524 1.00 94.88 124 VAL A C 1
ATOM 897 O O . VAL A 1 124 ? 5.868 5.020 -0.456 1.00 94.88 124 VAL A O 1
ATOM 900 N N . PHE A 1 125 ? 4.856 6.598 0.783 1.00 93.25 125 PHE A N 1
ATOM 901 C CA . PHE A 1 125 ? 5.209 7.707 -0.099 1.00 93.25 125 PHE A CA 1
ATOM 902 C C . PHE A 1 125 ? 6.730 7.842 -0.270 1.00 93.25 125 PHE A C 1
ATOM 904 O O . PHE A 1 125 ? 7.219 7.952 -1.394 1.00 93.25 125 PHE A O 1
ATOM 911 N N . GLY A 1 126 ? 7.490 7.772 0.829 1.00 92.81 126 GLY A N 1
ATOM 912 C CA . GLY A 1 126 ? 8.954 7.815 0.791 1.00 92.81 126 GLY A CA 1
ATOM 913 C C . GLY A 1 126 ? 9.567 6.688 -0.047 1.00 92.81 126 GLY A C 1
ATOM 914 O O . GLY A 1 126 ? 10.431 6.953 -0.883 1.00 92.81 126 GLY A O 1
ATOM 915 N N . PHE A 1 127 ? 9.078 5.456 0.120 1.00 94.56 127 PHE A N 1
ATOM 916 C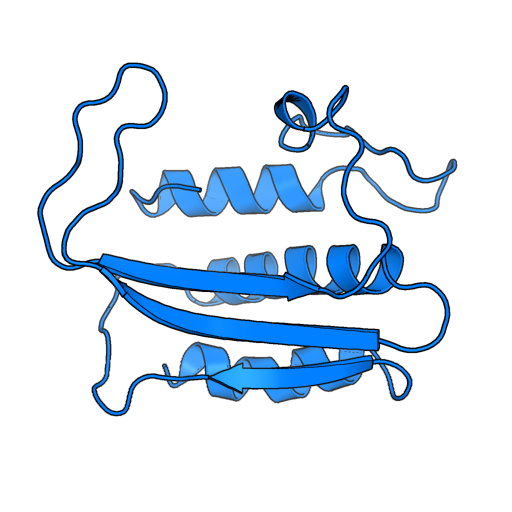 CA . PHE A 1 127 ? 9.504 4.298 -0.673 1.00 94.56 127 PHE A CA 1
ATOM 917 C C . PHE A 1 127 ? 9.233 4.490 -2.170 1.00 94.56 127 PHE A C 1
ATOM 919 O O . PHE A 1 127 ? 10.122 4.259 -2.994 1.00 94.56 127 PHE A O 1
ATOM 926 N N . VAL A 1 128 ? 8.025 4.935 -2.531 1.00 92.81 128 VAL A N 1
ATOM 927 C CA . VAL A 1 128 ? 7.656 5.122 -3.939 1.00 92.81 128 VAL A CA 1
ATOM 928 C C . VAL A 1 128 ? 8.542 6.184 -4.588 1.00 92.81 128 VAL A C 1
ATOM 930 O O . VAL A 1 128 ? 9.064 5.950 -5.675 1.00 92.81 128 VAL A O 1
ATOM 933 N N . LYS A 1 129 ? 8.816 7.300 -3.898 1.00 90.69 129 LYS A N 1
ATOM 934 C CA . LYS A 1 129 ? 9.743 8.326 -4.398 1.00 90.69 129 LYS A CA 1
ATOM 935 C C . LYS A 1 129 ? 11.188 7.842 -4.504 1.00 90.69 129 LYS A C 1
ATOM 937 O O . LYS A 1 129 ? 11.848 8.161 -5.488 1.00 90.69 129 LYS A O 1
ATOM 942 N N . GLN A 1 130 ? 11.674 7.056 -3.542 1.00 90.69 130 GLN A N 1
ATOM 943 C CA . GLN A 1 130 ? 13.013 6.456 -3.609 1.00 90.69 130 GLN A CA 1
ATOM 944 C C . GLN A 1 130 ? 13.144 5.461 -4.773 1.00 90.69 130 GLN A C 1
ATOM 946 O O . GLN A 1 130 ? 14.230 5.300 -5.322 1.00 90.69 130 GLN A O 1
ATOM 951 N N . SER A 1 131 ? 12.039 4.826 -5.158 1.00 88.69 131 SER A N 1
ATOM 952 C CA . SER A 1 131 ? 11.967 3.888 -6.283 1.00 88.69 131 SER A CA 1
ATOM 953 C C . SER A 1 131 ? 11.689 4.575 -7.627 1.00 88.69 131 SER A C 1
ATOM 955 O O . SER A 1 131 ? 11.300 3.902 -8.577 1.00 88.69 131 SER A O 1
ATOM 957 N N . GLU A 1 132 ? 11.838 5.904 -7.701 1.00 87.00 132 GLU A N 1
ATOM 958 C CA . GLU A 1 132 ? 11.552 6.722 -8.892 1.00 87.00 132 GLU A CA 1
ATOM 959 C C . GLU A 1 132 ? 10.108 6.565 -9.421 1.00 87.00 132 GLU A C 1
ATOM 961 O O . GLU A 1 132 ? 9.834 6.753 -10.606 1.00 87.00 132 GLU A O 1
ATOM 966 N N . GLY A 1 133 ? 9.171 6.219 -8.532 1.00 87.81 133 GLY A N 1
ATOM 967 C CA . GLY A 1 133 ? 7.756 6.022 -8.831 1.00 87.81 133 GLY A CA 1
ATOM 968 C C . GLY A 1 133 ? 6.854 7.196 -8.434 1.00 87.81 133 GLY A C 1
ATOM 969 O O . GLY A 1 133 ? 7.292 8.248 -7.952 1.00 87.81 133 GLY A O 1
ATOM 970 N N . GLU A 1 134 ? 5.549 6.984 -8.603 1.00 89.38 134 GLU A N 1
ATOM 971 C CA . GLU A 1 134 ? 4.492 7.958 -8.313 1.00 89.38 134 GLU A CA 1
ATOM 972 C C . GLU A 1 134 ? 3.298 7.291 -7.608 1.00 89.38 134 GLU A C 1
ATOM 974 O O . GLU A 1 134 ? 3.053 6.103 -7.832 1.00 89.38 134 GLU A O 1
ATOM 979 N N . VAL A 1 135 ? 2.598 8.049 -6.747 1.00 87.50 135 VAL A N 1
ATOM 980 C CA . VAL A 1 135 ? 1.369 7.637 -6.031 1.00 87.50 135 VAL A CA 1
ATOM 981 C C . VAL A 1 135 ? 0.207 8.518 -6.458 1.00 87.50 135 VAL A C 1
ATOM 983 O O . VAL A 1 135 ? 0.394 9.756 -6.460 1.00 87.50 135 VAL A O 1
#

Organism: Escherichia coli (NCBI:txid562)

Nearest PDB structures (foldseek):
  4u7o-assembly1_A  TM=8.749E-01  e=2.339E-05  Lactiplantibacillus plantarum JDM1
  5c93-assembly1_A  TM=8.674E-01  e=2.200E-05  Lactiplantibacillus plantarum 16
  4zki-assembly1_A  TM=8.734E-01  e=2.993E-05  Lactiplantibacillus plantarum JDM1
  8h70-assembly1_A  TM=8.199E-01  e=7.635E-03  Vibrio cholerae
  3e45-assembly1_B  TM=2.625E-01  e=5.477E-02  Haemophilus influenzae

pLDDT: mean 91.01, std 6.2, range [61.06, 98.0]

Solvent-accessible surface area (backbone atoms only — not comparable to full-atom values): 8059 Å² total; per-residue (Å²): 83,67,68,59,60,65,44,46,61,56,48,42,62,75,58,30,95,50,39,48,74,44,79,48,67,58,94,66,83,63,89,77,83,69,63,66,70,59,51,54,51,34,52,49,39,52,50,54,50,42,44,74,38,30,77,78,63,40,43,39,38,39,40,40,48,80,34,66,52,47,78,54,60,93,88,45,77,58,48,75,48,87,40,77,45,79,46,80,48,59,66,35,81,74,75,62,79,93,46,59,93,43,55,52,38,75,55,40,68,93,64,59,93,85,71,64,74,22,43,52,48,24,50,35,53,51,51,35,52,76,51,78,49,83,134

Secondary structure (DSSP, 8-state):
-HHHHHHHHHHHHHH-TTEEEEEE--SS-----S-HHHHHHHHHHHHHHHHHH--SSEEEEEEEEEEEEEPPPTTSPPEEEEEEEEEEEE-S----GGGGGGTTSTT--SSPTTS--S-HHHHHHHHHHHTT---

InterPro domains:
  IPR003594 Histidine kinase/HSP90-like ATPase domain [PF02518] (35-134)
  IPR003594 Histidine kinase/HSP90-like ATPase domain [SM00387] (34-135)
  IPR004358 Signal transduc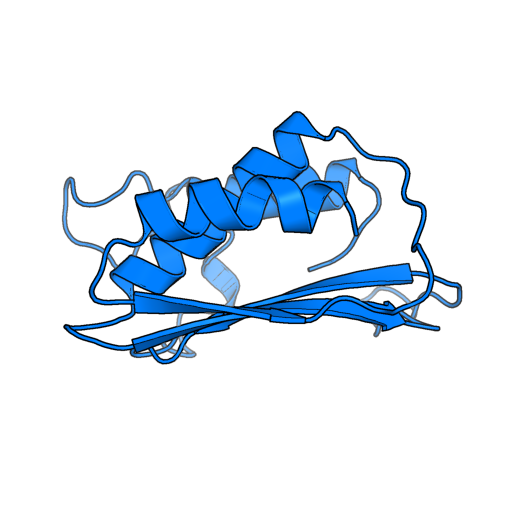tion histidine kinase-related protein, C-terminal [PR00344] (84-98)
  IPR004358 Signal transduction histidine kinase-related protein, C-terminal [PR00344] (102-112)
  IPR004358 Signal transduction histidine kinase-related protein, C-terminal [PR00344] (115-133)
  IPR005467 Histidine kinase domain [PS50109] (1-135)
  IPR036890 Histidine kinase/HSP90-like ATPase superfamily [G3DSA:3.30.565.10] (1-135)
  IPR036890 Histidine kinase/HSP90-like ATPase superfamily [SSF55874] (5-134)

Radius of gyration: 15.24 Å; Cα contacts (8 Å, |Δi|>4): 183; chains: 1; bounding box: 31×35×42 Å

Sequence (135 aa):
CESVRALSDIITTVLGARICVSVNLPDAPLPVLLDRTQLDTALINIAVNARDAIDGHGKVTIDVEQLTSVPSVRFAAPMKGNFAAISVSDTGAGIDPSVVDRIFEPFFTTKGVGAGTGLGLSQVFGFVKQSEGEV

Mean predicted aligned error: 4.37 Å

Foldseek 3Di:
DVLCVVLQVVLDVLLDDQEAEAEAEDPDDDDADADSVLVSLLVSLVSVVLSVQADGHWYKYWYWDWDQWDPDDDPRHIGGHTDIDIDIDIPGPDDDPVCPVPLLPQQDDPDDPPPDRSCNNVSSCVRQVVSVHDD